Protein AF-A0A1Z9F6M3-F1 (afdb_monomer)

Secondary structure (DSSP, 8-state):
---S---EEE---SHHHHHHHHHH-SEEEEEEEEEETTEEEEEEEEEEEEEEEEE-SSTTSPPEEEEEEEEEEEESSS-TTEEPP-

Nearest PDB structures (foldseek):
  7owd-assembly1_B  TM=5.150E-01  e=6.974E-01  Homo sapiens
  4id2-assembly1_A  TM=3.891E-01  e=6.713E+00  Bacteroides ovatus ATCC 8483

Sequence (86 aa):
MKALFQAVILKGKSRHGKNRIQQHGDQWFVQEVGKFNGEDAMMLRSQDRTFPIRSRGNPNEEWKTVHVHDERWVLLKNDPDFLYFK

Mean predicted aligned error: 7.31 Å

Radius of gyration: 15.04 Å; Cα contacts (8 Å, |Δi|>4): 171; chains: 1; bounding box: 39×24×38 Å

Solvent-accessible surface area (backbone atoms only — not comparable to full-atom values): 5033 Å² total; per-residue (Å²): 132,86,77,86,42,84,51,34,40,53,66,32,77,49,73,67,40,40,53,42,32,76,5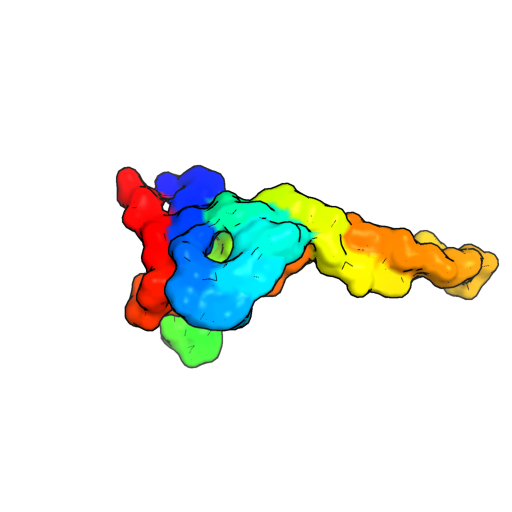7,20,47,41,49,27,32,58,77,46,78,52,68,54,96,85,40,57,19,31,34,32,31,38,66,36,58,55,44,77,41,82,46,51,96,46,95,88,49,73,78,38,81,46,57,36,61,46,72,46,81,43,53,74,70,86,53,90,43,56,48,83,62,128

Foldseek 3Di:
DPPPFQWKFFQPPDVVSVVCCVQFNRTWGFPDWDDDPNATWTKTWGPDQRQWDFDDPDPPGDTDTGGGIDIDIDGPPDDPRIDTDD

Structure (mmCIF, N/CA/C/O backbone):
data_AF-A0A1Z9F6M3-F1
#
_entry.id   AF-A0A1Z9F6M3-F1
#
loop_
_atom_site.group_PDB
_atom_site.id
_atom_site.type_symbol
_atom_site.label_atom_id
_atom_site.label_alt_id
_atom_site.label_comp_id
_atom_site.label_asym_id
_atom_site.label_entity_id
_atom_site.label_seq_id
_atom_site.pdbx_PDB_ins_code
_atom_site.Cartn_x
_atom_site.Cartn_y
_atom_site.Cartn_z
_atom_site.occupancy
_atom_site.B_iso_or_equiv
_atom_site.auth_seq_id
_atom_site.auth_comp_id
_atom_site.auth_asym_id
_atom_site.auth_atom_id
_atom_site.pdbx_PDB_model_num
ATOM 1 N N . MET A 1 1 ? 11.812 -13.810 12.483 1.00 39.94 1 MET A N 1
ATOM 2 C CA . MET A 1 1 ? 10.501 -14.400 12.837 1.00 39.94 1 MET A CA 1
ATOM 3 C C . MET A 1 1 ? 9.676 -14.488 11.562 1.00 39.94 1 MET A C 1
ATOM 5 O O . MET A 1 1 ? 9.573 -13.480 10.880 1.00 39.94 1 MET A O 1
ATOM 9 N N . LYS A 1 2 ? 9.184 -15.674 11.177 1.00 36.88 2 LYS A N 1
ATOM 10 C CA . LYS A 1 2 ? 8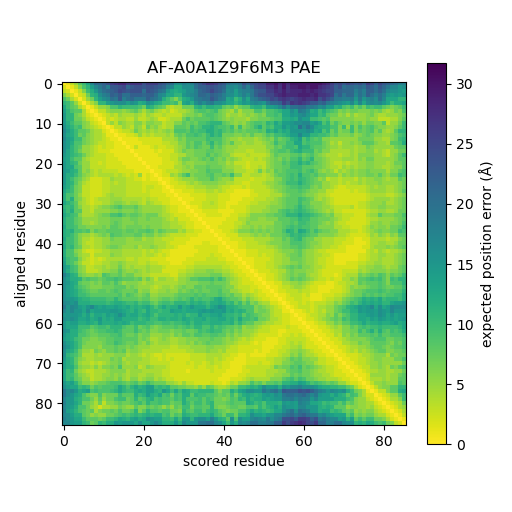.295 -15.825 10.011 1.00 36.88 2 LYS A CA 1
ATOM 11 C C . LYS A 1 2 ? 6.926 -15.255 10.387 1.00 36.88 2 LYS A C 1
ATOM 13 O O . LYS A 1 2 ? 6.331 -15.737 11.346 1.00 36.88 2 LYS A O 1
ATOM 18 N N . ALA A 1 3 ? 6.464 -14.223 9.685 1.00 43.38 3 ALA A N 1
ATOM 19 C CA . ALA A 1 3 ? 5.122 -13.692 9.888 1.00 43.38 3 ALA A CA 1
ATOM 20 C C . ALA A 1 3 ? 4.094 -14.785 9.543 1.00 43.38 3 ALA A C 1
ATOM 22 O O . ALA A 1 3 ? 4.129 -15.348 8.453 1.00 43.38 3 ALA A O 1
ATOM 23 N N . LEU A 1 4 ? 3.206 -15.094 10.490 1.00 49.97 4 LEU A N 1
ATOM 24 C CA . LEU A 1 4 ? 2.130 -16.091 10.371 1.00 49.97 4 LEU A CA 1
ATOM 25 C C . LEU A 1 4 ? 0.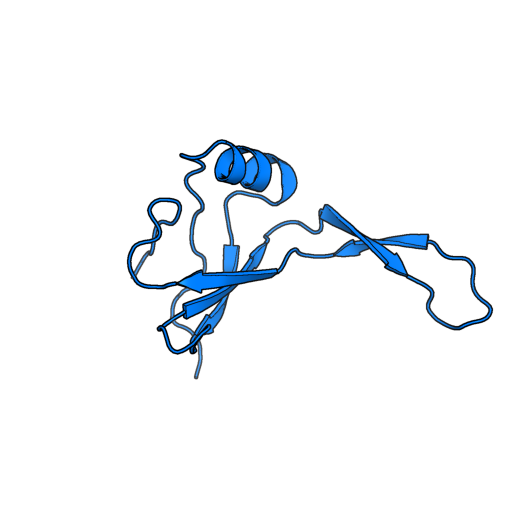939 -15.608 9.514 1.00 49.97 4 LEU A C 1
ATOM 27 O O . LEU A 1 4 ? -0.064 -16.300 9.419 1.00 49.97 4 LEU A O 1
ATOM 31 N N . PHE A 1 5 ? 1.045 -14.448 8.860 1.00 52.72 5 PHE A N 1
ATOM 32 C CA . PHE A 1 5 ? -0.018 -13.857 8.046 1.00 52.72 5 PHE A CA 1
ATOM 33 C C . PHE A 1 5 ? 0.382 -13.894 6.565 1.00 52.72 5 PHE A C 1
ATOM 35 O O . PHE A 1 5 ? 1.140 -13.050 6.095 1.00 52.72 5 PHE A O 1
ATOM 42 N N . GLN A 1 6 ? -0.099 -14.906 5.836 1.00 66.00 6 GLN A N 1
ATOM 43 C CA . GLN A 1 6 ? 0.285 -15.172 4.441 1.00 66.00 6 GLN A CA 1
ATOM 44 C C . GLN A 1 6 ? -0.215 -14.084 3.467 1.00 66.00 6 GLN A C 1
ATOM 46 O O . GLN A 1 6 ? 0.470 -13.780 2.493 1.00 66.00 6 GLN A O 1
ATOM 51 N N . ALA A 1 7 ? -1.384 -13.491 3.735 1.00 67.31 7 ALA A N 1
ATOM 52 C CA . ALA A 1 7 ? -1.963 -12.367 3.001 1.00 67.31 7 ALA A CA 1
ATOM 53 C C . ALA A 1 7 ? -3.097 -11.718 3.820 1.00 67.31 7 ALA A C 1
ATOM 55 O O . ALA A 1 7 ? -3.763 -12.389 4.611 1.00 67.31 7 ALA A O 1
ATOM 56 N N . VAL A 1 8 ? -3.342 -10.427 3.606 1.00 76.56 8 VAL A N 1
ATOM 57 C CA . VAL A 1 8 ? -4.524 -9.694 4.077 1.00 76.56 8 VAL A CA 1
ATOM 58 C C . VAL A 1 8 ? -5.344 -9.231 2.875 1.00 76.56 8 VAL A C 1
ATOM 60 O O . VAL A 1 8 ? -4.783 -8.920 1.823 1.00 76.56 8 VAL A O 1
ATOM 63 N N . ILE A 1 9 ? -6.672 -9.202 3.018 1.00 79.25 9 ILE A N 1
ATOM 64 C CA . ILE A 1 9 ? -7.584 -8.828 1.924 1.00 79.25 9 ILE A CA 1
ATOM 65 C C . ILE A 1 9 ? -8.106 -7.414 2.140 1.00 79.25 9 ILE A C 1
ATOM 67 O O . ILE A 1 9 ? -8.688 -7.114 3.186 1.00 79.25 9 ILE A O 1
ATOM 71 N N . LEU A 1 10 ? -7.947 -6.570 1.125 1.00 78.81 10 LEU A N 1
ATOM 72 C CA . LEU A 1 10 ? -8.539 -5.241 1.060 1.00 78.81 10 LEU A CA 1
ATOM 73 C C . LEU A 1 10 ? -10.004 -5.351 0.599 1.00 78.81 10 LEU A C 1
ATOM 75 O O . LEU A 1 10 ? -10.293 -5.854 -0.479 1.00 78.81 10 LEU A O 1
ATOM 79 N N . LYS A 1 11 ? -10.951 -4.858 1.402 1.00 76.81 11 LYS A N 1
ATOM 80 C CA . LYS A 1 11 ? -12.403 -4.913 1.138 1.00 76.81 11 LYS A CA 1
ATOM 81 C C . LYS A 1 11 ? -12.913 -3.835 0.185 1.00 76.81 11 LYS A C 1
ATOM 83 O O . LYS A 1 11 ? -14.036 -3.940 -0.297 1.00 76.81 11 LYS A O 1
ATOM 88 N N . GLY A 1 12 ? -12.157 -2.756 -0.014 1.00 73.50 12 GLY A N 1
ATOM 89 C CA . GLY A 1 12 ? -12.580 -1.640 -0.858 1.00 73.50 12 GLY A CA 1
ATOM 90 C C . GLY A 1 12 ? -13.899 -0.997 -0.414 1.00 73.50 12 GLY A C 1
ATOM 91 O O . GLY A 1 12 ? -14.773 -0.757 -1.247 1.00 73.50 12 GLY A O 1
ATOM 92 N N . LYS A 1 13 ? -14.095 -0.724 0.886 1.00 78.56 13 LYS A N 1
ATOM 93 C CA . LYS A 1 13 ? -15.318 -0.026 1.328 1.00 78.56 13 LYS A CA 1
ATOM 94 C C . LYS A 1 13 ? -15.274 1.437 0.908 1.00 78.56 13 LYS A C 1
ATOM 96 O O . LYS A 1 13 ? -16.246 1.962 0.363 1.00 78.56 13 LYS A O 1
ATOM 101 N N . SER A 1 14 ? -14.133 2.083 1.133 1.00 79.81 14 SER A N 1
ATOM 102 C CA . SER A 1 14 ? -13.883 3.454 0.695 1.00 79.81 14 SER A CA 1
ATOM 103 C C . SER A 1 14 ? -13.617 3.526 -0.817 1.00 79.81 14 SER A C 1
ATOM 105 O O . SER A 1 14 ? -13.133 2.573 -1.428 1.00 79.81 14 SER A O 1
ATOM 107 N N . ARG A 1 15 ? -13.883 4.685 -1.447 1.00 81.44 15 ARG A N 1
ATOM 108 C CA . ARG A 1 15 ? -13.488 4.943 -2.852 1.00 81.44 15 ARG A CA 1
ATOM 109 C C . ARG A 1 15 ? -11.991 4.699 -3.059 1.00 81.44 15 ARG A C 1
ATOM 111 O O . ARG A 1 15 ? -11.593 4.130 -4.068 1.00 81.44 15 ARG A O 1
ATOM 118 N N . HIS A 1 16 ? -11.181 5.108 -2.081 1.00 77.38 16 HIS A N 1
ATOM 119 C CA . HIS A 1 16 ? -9.742 4.863 -2.078 1.00 77.38 16 HIS A CA 1
ATOM 120 C C . HIS A 1 16 ? -9.433 3.365 -2.104 1.00 77.38 16 HIS A C 1
ATOM 122 O O . HIS A 1 16 ? -8.693 2.919 -2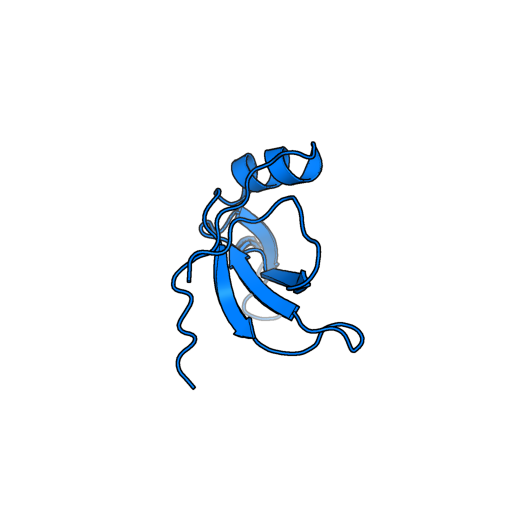.972 1.00 77.38 16 HIS A O 1
ATOM 128 N N . GLY A 1 17 ? -10.062 2.577 -1.231 1.00 77.25 17 GLY A N 1
ATOM 129 C CA . GLY A 1 17 ? -9.906 1.125 -1.211 1.00 77.25 17 GLY A CA 1
ATOM 130 C C . GLY A 1 17 ? -10.309 0.453 -2.531 1.00 77.25 17 GLY A C 1
ATOM 131 O O . GLY A 1 17 ? -9.570 -0.394 -3.021 1.00 77.25 17 GLY A O 1
ATOM 132 N N . LYS A 1 18 ? -11.423 0.861 -3.160 1.00 83.31 18 LYS A N 1
ATOM 133 C CA . LYS A 1 18 ? -11.858 0.316 -4.468 1.00 83.31 18 LYS A CA 1
ATOM 134 C C . LYS A 1 18 ? -10.842 0.582 -5.572 1.00 83.31 18 LYS A C 1
ATOM 136 O O . LYS A 1 18 ? -10.483 -0.332 -6.308 1.00 83.31 18 LYS A O 1
ATOM 141 N N . ASN A 1 19 ? -10.341 1.815 -5.646 1.00 83.19 19 ASN A N 1
ATOM 142 C CA . ASN A 1 19 ? -9.310 2.179 -6.616 1.00 83.19 19 ASN A CA 1
ATOM 143 C C . ASN A 1 19 ? -8.036 1.360 -6.398 1.00 83.19 19 ASN A C 1
ATOM 145 O O . ASN A 1 19 ? -7.396 0.955 -7.361 1.00 83.19 19 ASN A O 1
ATOM 149 N N . ARG A 1 20 ? -7.685 1.079 -5.139 1.00 81.44 20 ARG A N 1
ATOM 150 C CA . ARG A 1 20 ? -6.515 0.264 -4.810 1.00 81.44 20 ARG A CA 1
ATOM 151 C C . ARG A 1 20 ? -6.685 -1.198 -5.209 1.00 81.44 20 ARG A C 1
ATOM 153 O O . ARG A 1 20 ? -5.733 -1.738 -5.750 1.00 81.44 20 ARG A O 1
ATOM 160 N N . ILE A 1 21 ? -7.865 -1.799 -5.040 1.00 82.81 21 ILE A N 1
ATOM 161 C CA . ILE A 1 21 ? -8.143 -3.148 -5.569 1.00 82.81 21 ILE A CA 1
ATOM 162 C C . ILE A 1 21 ? -7.989 -3.165 -7.091 1.00 82.81 21 ILE A C 1
ATOM 164 O O . ILE A 1 21 ? -7.284 -4.010 -7.629 1.00 82.81 21 ILE A O 1
ATOM 168 N N . GLN A 1 22 ? -8.607 -2.201 -7.783 1.00 83.69 22 GLN A N 1
ATOM 169 C CA . GLN A 1 22 ? -8.534 -2.114 -9.243 1.00 83.69 22 GLN A CA 1
ATOM 170 C C . GLN A 1 22 ? -7.095 -1.931 -9.743 1.00 83.69 22 GLN A C 1
ATOM 172 O O . GLN A 1 22 ? -6.742 -2.435 -10.804 1.00 83.69 22 GLN A O 1
ATOM 177 N N . GLN A 1 23 ? -6.278 -1.184 -9.000 1.00 80.38 23 GLN A N 1
ATOM 178 C CA . GLN A 1 23 ? -4.905 -0.891 -9.387 1.00 80.38 23 GLN A CA 1
ATOM 179 C C . GLN A 1 23 ? -3.933 -1.997 -8.990 1.00 80.38 23 GLN A C 1
ATOM 181 O O . GLN A 1 23 ? -3.023 -2.266 -9.755 1.00 80.38 23 GLN A O 1
ATOM 186 N N .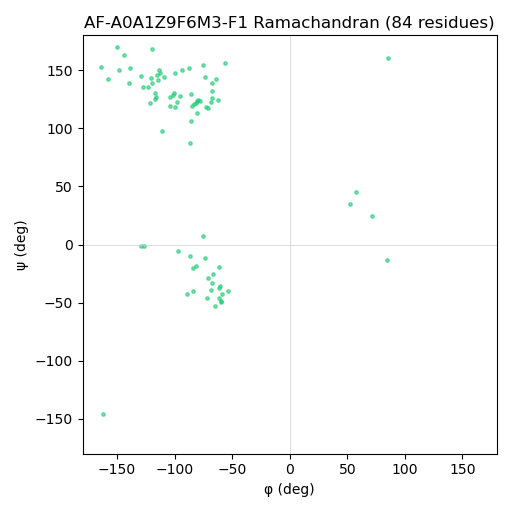 HIS A 1 24 ? -4.068 -2.608 -7.818 1.00 82.88 24 HIS A N 1
ATOM 187 C CA . HIS A 1 24 ? -2.987 -3.378 -7.190 1.00 82.88 24 HIS A CA 1
ATOM 188 C C . HIS A 1 24 ? -3.367 -4.810 -6.796 1.00 82.88 24 HIS A C 1
ATOM 190 O O . HIS A 1 24 ? -2.524 -5.524 -6.246 1.00 82.88 24 HIS A O 1
ATOM 196 N N . GLY A 1 25 ? -4.619 -5.204 -7.032 1.00 82.94 25 GLY A N 1
ATOM 197 C CA . GLY A 1 25 ? -5.203 -6.421 -6.485 1.00 82.94 25 GLY A CA 1
ATOM 198 C C . GLY A 1 25 ? -5.779 -6.215 -5.081 1.00 82.94 25 GLY A C 1
ATOM 199 O O . GLY A 1 25 ? -5.476 -5.251 -4.366 1.00 82.94 25 GLY A O 1
ATOM 200 N N . ASP A 1 26 ? -6.661 -7.127 -4.688 1.00 83.75 26 ASP A N 1
ATOM 201 C CA . ASP A 1 26 ? -7.270 -7.176 -3.358 1.00 83.75 26 ASP A CA 1
ATOM 202 C C . ASP A 1 26 ? -6.390 -7.899 -2.331 1.00 83.75 26 ASP A C 1
ATOM 204 O O . ASP A 1 26 ? -6.537 -7.657 -1.131 1.00 83.75 26 ASP A O 1
ATOM 208 N N . GLN A 1 27 ? -5.445 -8.729 -2.779 1.00 86.50 27 GLN A N 1
ATOM 209 C CA . GLN A 1 27 ? -4.483 -9.411 -1.920 1.00 86.50 27 GLN A CA 1
ATOM 210 C C . GLN A 1 27 ? -3.261 -8.537 -1.632 1.00 86.50 27 GLN A C 1
ATOM 212 O O . GLN A 1 27 ? -2.604 -8.009 -2.530 1.00 86.50 27 GLN A O 1
ATOM 217 N N . TRP A 1 28 ? -2.921 -8.422 -0.352 1.00 86.31 28 TRP A N 1
ATOM 218 C CA . TRP A 1 28 ? -1.730 -7.722 0.115 1.00 86.31 28 TRP A CA 1
ATOM 219 C C . TRP A 1 28 ? -0.915 -8.635 1.028 1.00 86.31 28 TRP A C 1
ATOM 221 O O . TRP A 1 28 ? -1.450 -9.315 1.897 1.00 86.31 28 TRP A O 1
ATOM 231 N N . PHE A 1 29 ? 0.398 -8.659 0.834 1.00 86.81 29 PHE A N 1
ATOM 232 C CA . PHE A 1 29 ? 1.316 -9.575 1.504 1.00 86.81 29 PHE A CA 1
ATOM 233 C C . PHE A 1 29 ? 2.044 -8.868 2.642 1.00 86.81 29 PHE A C 1
ATOM 235 O O . PHE A 1 29 ? 2.661 -7.824 2.418 1.00 86.81 29 PHE A O 1
ATOM 242 N N . VAL A 1 30 ? 2.023 -9.453 3.840 1.00 87.12 30 VAL A N 1
ATOM 243 C CA . VAL A 1 30 ? 2.738 -8.911 5.003 1.00 87.12 30 VAL A CA 1
ATOM 244 C C . VAL A 1 30 ? 4.242 -9.091 4.804 1.00 87.12 30 VAL A C 1
ATOM 246 O O . VAL A 1 30 ? 4.733 -10.213 4.699 1.00 87.12 30 VAL A O 1
ATOM 249 N N . GLN A 1 31 ? 4.971 -7.980 4.745 1.00 88.00 31 GLN A N 1
ATOM 250 C CA . GLN A 1 31 ? 6.435 -7.955 4.719 1.00 88.00 31 GLN A CA 1
ATOM 251 C C . GLN A 1 31 ? 7.005 -7.911 6.138 1.00 88.00 31 GLN A C 1
ATOM 253 O O . GLN A 1 31 ? 7.945 -8.633 6.461 1.00 88.00 31 GLN A O 1
ATOM 258 N N . GLU A 1 32 ? 6.405 -7.089 6.999 1.00 87.88 32 GLU A N 1
ATOM 259 C CA . GLU A 1 32 ? 6.882 -6.838 8.356 1.00 87.88 32 GLU A CA 1
ATOM 260 C C . GLU A 1 32 ? 5.707 -6.551 9.294 1.00 87.88 32 GLU A C 1
ATOM 262 O O . GLU A 1 32 ? 4.688 -6.000 8.879 1.00 87.88 32 GLU A O 1
ATOM 267 N N . VAL A 1 33 ? 5.859 -6.903 10.570 1.00 87.56 33 VAL A N 1
ATOM 268 C CA . VAL A 1 33 ? 4.996 -6.432 11.659 1.00 87.56 33 VAL A CA 1
ATOM 269 C C . VAL A 1 33 ? 5.864 -5.620 12.612 1.00 87.56 33 VAL A C 1
ATOM 271 O O . VAL A 1 33 ? 6.885 -6.117 13.084 1.00 87.56 33 VAL A O 1
ATOM 274 N N . GLY A 1 34 ? 5.464 -4.382 12.886 1.00 89.00 34 GLY A N 1
ATOM 275 C CA . GLY A 1 34 ? 6.264 -3.418 13.629 1.00 89.00 34 GLY A CA 1
ATOM 276 C C . GLY A 1 34 ? 5.423 -2.263 14.159 1.00 89.00 34 GLY A C 1
ATOM 277 O O . GLY A 1 34 ? 4.262 -2.444 14.533 1.00 89.00 34 GLY A O 1
ATOM 278 N N . LYS A 1 35 ? 6.017 -1.068 14.203 1.00 88.00 35 LYS A N 1
ATOM 279 C CA . LYS A 1 35 ? 5.333 0.154 14.629 1.00 88.00 35 LYS A CA 1
ATOM 280 C C . LYS A 1 35 ? 5.386 1.221 13.546 1.00 88.00 35 LYS A C 1
ATOM 282 O O . LYS A 1 35 ? 6.450 1.495 13.003 1.00 88.00 35 LYS A O 1
ATOM 287 N N . PHE A 1 36 ? 4.259 1.877 13.303 1.00 85.81 36 PHE A N 1
ATOM 288 C CA . PHE A 1 36 ? 4.166 3.063 12.460 1.00 85.81 36 PHE A CA 1
ATOM 289 C C . PHE A 1 36 ? 3.603 4.211 13.295 1.00 85.81 36 PHE A C 1
ATOM 291 O O . PHE A 1 36 ? 2.537 4.084 13.890 1.00 85.81 36 PHE A O 1
ATOM 298 N N . ASN A 1 37 ? 4.348 5.315 13.400 1.00 87.62 37 ASN A N 1
ATOM 299 C CA . ASN A 1 37 ? 4.018 6.449 14.277 1.00 87.62 37 ASN A CA 1
ATOM 300 C C . ASN A 1 37 ? 3.739 6.054 15.746 1.00 87.62 37 ASN A C 1
ATOM 302 O O . ASN A 1 37 ? 2.898 6.648 16.411 1.00 87.62 37 ASN A O 1
ATOM 306 N N . GLY A 1 38 ? 4.449 5.042 16.260 1.00 89.19 38 GLY A N 1
ATOM 307 C CA . GLY A 1 38 ? 4.301 4.541 17.635 1.00 89.19 38 GLY A CA 1
ATOM 308 C C . GLY A 1 38 ? 3.181 3.510 17.834 1.00 89.19 38 GLY A C 1
ATOM 309 O O . GLY A 1 38 ? 3.182 2.800 18.844 1.00 89.19 38 GLY A O 1
ATOM 310 N N . GLU A 1 39 ? 2.284 3.358 16.860 1.00 87.19 39 GLU A N 1
ATOM 311 C CA . GLU A 1 39 ? 1.185 2.391 16.884 1.00 87.19 39 GLU A CA 1
ATOM 312 C C . GLU A 1 39 ? 1.564 1.078 16.201 1.00 87.19 39 GLU A C 1
ATOM 314 O O . GLU A 1 39 ? 2.376 1.060 15.278 1.00 87.19 39 GLU A O 1
ATOM 319 N N . ASP A 1 40 ? 0.977 -0.031 16.652 1.00 87.50 40 ASP A N 1
ATOM 320 C CA . ASP A 1 40 ? 1.244 -1.343 16.063 1.00 87.50 40 ASP A CA 1
ATOM 321 C C . ASP A 1 40 ? 0.696 -1.408 14.633 1.00 87.50 40 ASP A C 1
ATOM 323 O O . ASP A 1 40 ? -0.482 -1.137 14.378 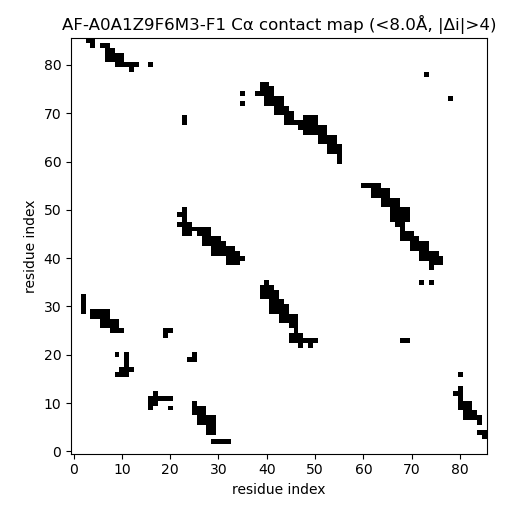1.00 87.50 40 ASP A O 1
ATOM 327 N N . ALA A 1 41 ? 1.564 -1.780 13.697 1.00 88.50 41 ALA A N 1
ATOM 328 C CA . ALA A 1 41 ? 1.289 -1.742 12.272 1.00 88.50 41 ALA A CA 1
ATOM 329 C C . ALA A 1 41 ? 1.936 -2.920 11.538 1.00 88.50 41 ALA A C 1
ATOM 331 O O . ALA A 1 41 ? 2.861 -3.566 12.031 1.00 88.50 41 ALA A O 1
ATOM 332 N N . MET A 1 42 ? 1.464 -3.179 10.325 1.00 87.06 42 MET A N 1
ATOM 333 C CA . MET A 1 42 ? 2.078 -4.113 9.388 1.00 87.06 42 MET A CA 1
ATOM 334 C C . MET A 1 42 ? 2.487 -3.391 8.110 1.00 87.06 42 MET A C 1
ATOM 336 O O . MET A 1 42 ? 1.737 -2.559 7.600 1.00 87.06 42 MET A O 1
ATOM 340 N N . MET A 1 43 ? 3.664 -3.723 7.588 1.00 89.62 43 MET A N 1
ATOM 341 C CA . MET A 1 43 ? 4.074 -3.324 6.252 1.00 89.62 43 MET A CA 1
ATOM 342 C C . MET A 1 43 ? 3.490 -4.318 5.258 1.00 89.62 43 MET A C 1
ATOM 344 O O . MET A 1 43 ? 3.775 -5.516 5.319 1.00 89.62 43 MET A O 1
ATOM 348 N N . LEU A 1 44 ? 2.682 -3.813 4.337 1.00 87.75 44 LEU A N 1
ATOM 349 C CA . LEU A 1 44 ? 2.035 -4.583 3.293 1.00 87.75 44 LEU A CA 1
ATOM 350 C C . LEU A 1 44 ? 2.640 -4.271 1.936 1.00 87.75 44 LEU A C 1
ATOM 352 O O . LEU A 1 44 ? 2.926 -3.117 1.634 1.00 87.75 44 LEU A O 1
ATOM 356 N N . ARG A 1 45 ? 2.729 -5.296 1.093 1.00 90.44 45 ARG A N 1
ATOM 357 C CA . ARG A 1 45 ? 3.077 -5.192 -0.322 1.00 90.44 45 ARG A CA 1
ATOM 358 C C . ARG A 1 45 ? 1.908 -5.672 -1.172 1.00 90.44 45 ARG A C 1
ATOM 360 O O . ARG A 1 45 ? 1.403 -6.771 -0.954 1.00 90.44 45 ARG A O 1
ATOM 367 N N . SER A 1 46 ? 1.518 -4.882 -2.158 1.00 88.69 46 SER A N 1
ATOM 368 C CA . SER A 1 46 ? 0.500 -5.254 -3.149 1.00 88.69 46 SER A CA 1
ATOM 369 C C . SER A 1 46 ? 0.824 -6.546 -3.907 1.00 88.69 46 SER A C 1
ATOM 371 O O . SER A 1 46 ? 1.989 -6.942 -4.045 1.00 88.69 46 SER A O 1
ATOM 373 N N . GLN A 1 47 ? -0.221 -7.188 -4.428 1.00 86.44 47 GLN A N 1
ATOM 374 C CA 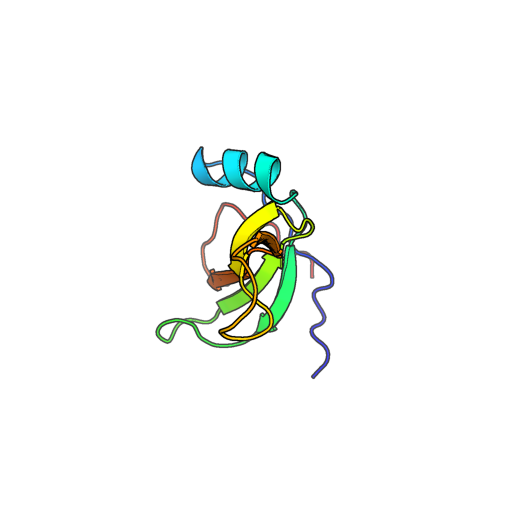. GLN A 1 47 ? -0.103 -8.330 -5.327 1.00 86.44 47 GLN A CA 1
ATOM 375 C C . GLN A 1 47 ? 0.554 -7.943 -6.650 1.00 86.44 47 GLN A C 1
ATOM 377 O O . GLN A 1 47 ? 1.564 -8.545 -7.024 1.00 86.44 47 GLN A O 1
ATOM 382 N N . ASP A 1 48 ? 0.034 -6.914 -7.315 1.00 85.69 48 ASP A N 1
ATOM 383 C CA . ASP A 1 48 ? 0.463 -6.564 -8.666 1.00 85.69 48 ASP A CA 1
ATOM 384 C C . ASP A 1 48 ? 1.471 -5.410 -8.694 1.00 85.69 48 ASP A C 1
ATOM 386 O O . ASP A 1 48 ? 1.445 -4.481 -7.883 1.00 85.69 48 ASP A O 1
ATOM 390 N N . ARG A 1 49 ? 2.376 -5.452 -9.679 1.00 85.25 49 ARG A N 1
ATOM 391 C CA . ARG A 1 49 ? 3.332 -4.372 -9.955 1.00 85.25 49 ARG A CA 1
ATOM 392 C C . ARG A 1 49 ? 2.702 -3.350 -10.875 1.00 85.25 49 ARG A C 1
ATOM 394 O O . ARG A 1 49 ? 2.847 -3.434 -12.091 1.00 85.25 49 ARG A O 1
ATOM 401 N N . THR A 1 50 ? 2.008 -2.390 -10.295 1.00 84.88 50 THR A N 1
ATOM 402 C CA . THR A 1 50 ? 1.255 -1.390 -11.062 1.00 84.88 50 THR A CA 1
ATOM 403 C C . THR A 1 50 ? 1.556 0.036 -10.649 1.00 84.88 50 THR A C 1
ATOM 405 O O . THR A 1 50 ? 1.039 0.957 -11.273 1.00 84.88 50 THR A O 1
ATOM 408 N N . PHE A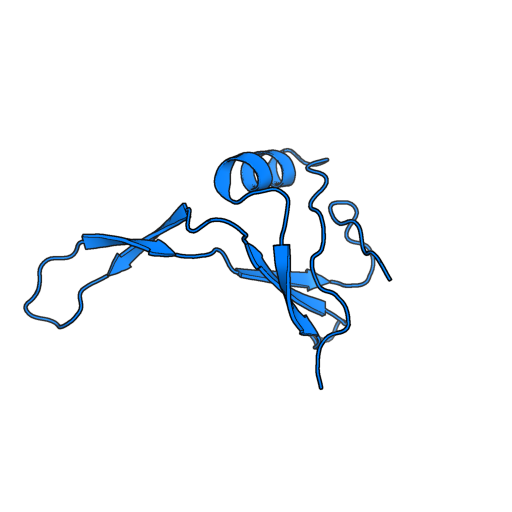 1 51 ? 2.418 0.255 -9.653 1.00 84.94 51 PHE A N 1
ATOM 409 C CA . PHE A 1 51 ? 2.847 1.599 -9.294 1.00 84.94 51 PHE A CA 1
ATOM 410 C C . PHE A 1 51 ? 3.957 2.066 -10.252 1.00 84.94 51 PHE A C 1
ATOM 412 O O . PHE A 1 51 ? 5.041 1.472 -10.246 1.00 84.94 51 PHE A O 1
ATOM 419 N N . PRO A 1 52 ? 3.717 3.081 -11.104 1.00 89.62 52 PRO A N 1
ATOM 420 C CA . PRO A 1 52 ? 4.693 3.514 -12.091 1.00 89.62 52 PRO A CA 1
ATOM 421 C C . PRO A 1 52 ? 5.749 4.410 -11.438 1.00 89.62 52 PRO A C 1
ATOM 423 O O . PRO A 1 52 ? 5.435 5.457 -10.876 1.00 89.62 52 PRO A O 1
ATOM 426 N N . ILE A 1 53 ? 7.019 4.040 -11.578 1.00 89.44 53 ILE A N 1
ATOM 427 C CA . ILE A 1 53 ? 8.157 4.875 -11.189 1.00 89.44 53 ILE A CA 1
ATOM 428 C C . ILE A 1 53 ? 9.047 5.142 -12.398 1.00 89.44 53 ILE A C 1
ATOM 430 O O . ILE A 1 53 ? 9.248 4.282 -13.260 1.00 89.44 53 ILE A O 1
ATOM 434 N N . ARG A 1 54 ? 9.604 6.352 -12.467 1.00 93.00 54 ARG A N 1
ATOM 435 C CA . ARG A 1 54 ? 10.669 6.666 -13.421 1.00 93.00 54 ARG A CA 1
ATOM 436 C C . ARG A 1 54 ? 11.972 6.135 -12.841 1.00 93.00 54 ARG A C 1
ATOM 438 O O . ARG A 1 54 ? 12.337 6.485 -11.725 1.00 93.00 54 ARG A O 1
ATOM 445 N N . SER A 1 55 ? 12.654 5.279 -13.590 1.00 90.44 55 SER A N 1
ATOM 446 C CA . SER A 1 55 ? 13.928 4.693 -13.184 1.00 90.44 55 SER A CA 1
ATOM 447 C C . SER A 1 55 ? 14.900 4.655 -14.362 1.00 90.44 55 SER A C 1
ATOM 449 O O . SER A 1 55 ? 14.486 4.590 -15.522 1.00 90.44 55 SER A O 1
ATOM 451 N N . ARG A 1 56 ? 16.195 4.705 -14.053 1.00 91.88 56 ARG A N 1
ATOM 452 C CA . ARG A 1 56 ? 17.316 4.488 -14.975 1.00 91.88 56 ARG A CA 1
ATOM 453 C C . ARG A 1 56 ? 18.374 3.669 -14.238 1.00 91.88 56 ARG A C 1
ATOM 455 O O . ARG A 1 56 ? 18.582 3.901 -13.048 1.00 91.88 56 ARG A O 1
ATOM 462 N N . GLY A 1 57 ? 18.996 2.698 -14.907 1.00 85.56 57 GLY A N 1
ATOM 463 C CA . GLY A 1 57 ? 19.953 1.791 -14.264 1.00 85.56 57 GLY A CA 1
ATOM 464 C C . GLY A 1 57 ? 21.264 2.483 -13.895 1.00 85.56 57 GLY A C 1
ATOM 465 O O . GLY A 1 57 ? 21.907 2.127 -12.912 1.00 85.56 57 GLY A O 1
ATOM 466 N N . ASN A 1 58 ? 21.635 3.513 -14.653 1.00 88.75 58 ASN A N 1
ATOM 467 C CA . ASN A 1 58 ? 22.770 4.386 -14.382 1.00 88.75 58 ASN A CA 1
ATOM 468 C C . ASN A 1 58 ? 22.498 5.805 -14.937 1.00 88.75 58 ASN A C 1
ATOM 470 O O . ASN A 1 58 ? 21.518 6.003 -15.661 1.00 88.75 58 ASN A O 1
ATOM 474 N N . PRO A 1 59 ? 23.330 6.814 -14.609 1.00 90.12 59 PRO A N 1
ATOM 475 C CA . PRO A 1 59 ? 23.098 8.200 -15.025 1.00 90.12 59 PRO A CA 1
ATOM 476 C C . PRO A 1 59 ? 23.079 8.454 -16.540 1.00 90.12 59 PRO A C 1
ATOM 478 O O . PRO A 1 59 ? 22.534 9.478 -16.948 1.00 90.12 59 PRO A O 1
ATOM 481 N N . ASN A 1 60 ? 23.641 7.547 -17.345 1.00 93.06 60 ASN A N 1
ATOM 482 C CA . ASN A 1 60 ? 23.780 7.691 -18.797 1.00 93.06 60 ASN A CA 1
ATOM 483 C C . ASN A 1 60 ? 22.662 6.988 -19.584 1.00 93.06 60 ASN A C 1
ATOM 485 O O . ASN A 1 60 ? 22.605 7.109 -20.803 1.00 93.06 60 ASN A O 1
ATOM 489 N N . GLU A 1 61 ? 21.780 6.251 -18.909 1.00 93.31 61 GLU A N 1
ATOM 490 C CA . GLU A 1 61 ? 20.625 5.607 -19.531 1.00 93.31 61 GLU A CA 1
ATOM 491 C C . GLU A 1 61 ? 19.407 6.534 -19.595 1.00 93.31 61 GLU A C 1
ATOM 493 O O . GLU A 1 61 ? 19.189 7.392 -18.730 1.00 93.31 61 GLU A O 1
ATOM 498 N N . GLU A 1 62 ? 18.561 6.300 -20.599 1.00 93.88 62 GLU A N 1
ATOM 499 C CA . GLU A 1 62 ? 17.264 6.954 -20.706 1.00 93.88 62 GLU A CA 1
ATOM 500 C C . GLU A 1 62 ? 16.337 6.561 -19.553 1.00 93.88 62 GLU A C 1
ATOM 502 O O . GLU A 1 62 ? 16.274 5.413 -19.099 1.00 93.88 62 GLU A O 1
ATOM 507 N N . TRP A 1 63 ? 15.556 7.537 -19.098 1.00 94.50 63 TRP A N 1
ATOM 508 C CA . TRP A 1 63 ? 14.520 7.298 -18.109 1.00 94.50 63 TRP A CA 1
ATOM 509 C C . TRP A 1 63 ? 13.397 6.456 -18.708 1.00 94.50 63 TRP A C 1
ATOM 511 O O . TRP A 1 63 ? 12.705 6.880 -19.639 1.00 94.50 63 TRP A O 1
ATOM 521 N N . LYS A 1 64 ? 13.133 5.315 -18.082 1.00 93.75 64 LYS A N 1
ATOM 522 C CA . LYS A 1 64 ? 12.009 4.440 -18.411 1.00 93.75 64 LYS A CA 1
ATOM 523 C C . LYS A 1 64 ? 11.013 4.397 -17.265 1.00 93.75 64 LYS A C 1
ATOM 525 O O . LYS A 1 64 ? 11.363 4.567 -16.097 1.00 93.75 64 LYS A O 1
ATOM 530 N N . THR A 1 65 ? 9.752 4.185 -17.614 1.00 93.94 65 THR A N 1
ATOM 531 C CA . THR A 1 65 ? 8.716 3.902 -16.625 1.00 93.94 65 THR A CA 1
ATOM 532 C C . THR A 1 65 ? 8.742 2.409 -16.344 1.00 93.94 65 THR A C 1
ATOM 534 O O . THR A 1 65 ? 8.540 1.604 -17.250 1.00 93.94 65 THR A O 1
ATOM 537 N N . VAL A 1 66 ? 9.007 2.043 -15.096 1.00 91.12 66 VAL A N 1
ATOM 538 C CA . VAL A 1 66 ? 8.891 0.666 -14.612 1.00 91.12 66 VAL A CA 1
ATOM 539 C C . VAL A 1 66 ? 7.757 0.604 -13.607 1.00 91.12 66 VAL A C 1
ATOM 541 O O . VAL A 1 66 ? 7.512 1.573 -12.891 1.00 91.12 66 VAL A O 1
ATOM 544 N N . HIS A 1 67 ? 7.062 -0.524 -13.556 1.00 90.12 67 HIS A N 1
ATOM 545 C CA . HIS A 1 67 ? 6.022 -0.729 -12.562 1.00 90.12 67 HIS A CA 1
ATOM 546 C C . HIS A 1 67 ? 6.570 -1.582 -11.421 1.00 90.12 67 HIS A C 1
ATOM 548 O O . HIS A 1 67 ? 7.189 -2.626 -11.649 1.00 90.12 67 HIS A O 1
ATOM 554 N N . VAL A 1 68 ? 6.358 -1.118 -10.195 1.00 90.12 68 VAL A N 1
ATOM 555 C CA . VAL A 1 68 ? 6.766 -1.790 -8.958 1.00 90.12 68 VAL A CA 1
ATOM 556 C C . VAL A 1 68 ? 5.543 -2.098 -8.102 1.00 90.12 68 VAL A C 1
ATOM 558 O O . VAL A 1 68 ? 4.436 -1.636 -8.390 1.00 90.12 68 VAL A O 1
ATOM 561 N N . HIS A 1 69 ? 5.734 -2.923 -7.074 1.00 90.88 69 HIS A N 1
ATOM 562 C CA . HIS A 1 69 ? 4.698 -3.126 -6.069 1.00 90.88 69 HIS A CA 1
ATOM 563 C C . HIS A 1 69 ? 4.507 -1.828 -5.279 1.00 90.88 69 HIS A C 1
ATOM 565 O O . HIS A 1 69 ? 5.483 -1.166 -4.934 1.00 90.88 69 HIS A O 1
ATOM 571 N N . ASP A 1 70 ? 3.25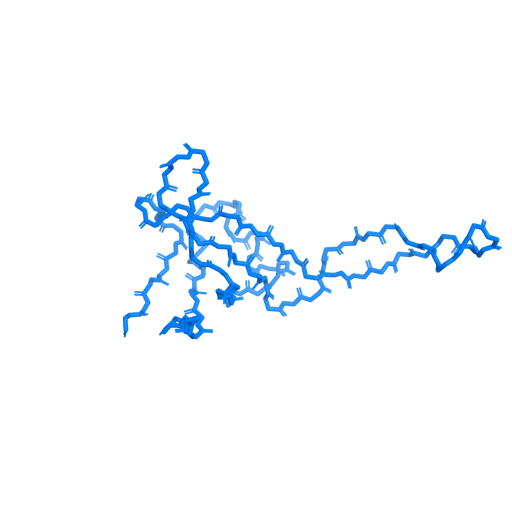7 -1.488 -4.984 1.00 87.56 70 ASP A N 1
ATOM 572 C CA . ASP A 1 70 ? 2.942 -0.517 -3.938 1.00 87.56 70 ASP A CA 1
ATOM 573 C C . ASP A 1 70 ? 3.161 -1.147 -2.555 1.00 87.56 70 ASP A C 1
ATOM 575 O O . ASP A 1 70 ? 2.864 -2.335 -2.357 1.00 87.56 70 ASP A O 1
ATOM 579 N N . GLU A 1 71 ? 3.645 -0.338 -1.614 1.00 88.31 71 GLU A N 1
ATOM 580 C CA . GLU A 1 71 ? 3.930 -0.717 -0.229 1.00 88.31 71 GLU A CA 1
ATOM 581 C C . GLU A 1 71 ? 3.273 0.264 0.744 1.00 88.31 71 GLU A C 1
ATOM 583 O O . GLU A 1 71 ? 3.155 1.461 0.466 1.00 88.31 71 GLU A O 1
ATOM 588 N N . ARG A 1 72 ? 2.812 -0.228 1.900 1.00 85.31 72 ARG A N 1
ATOM 589 C CA . ARG A 1 72 ? 2.152 0.623 2.895 1.00 85.31 72 ARG A CA 1
ATOM 590 C C . ARG A 1 72 ? 2.176 0.051 4.303 1.00 85.31 72 ARG A C 1
ATOM 592 O O . ARG A 1 72 ? 1.900 -1.126 4.500 1.00 85.31 72 ARG A O 1
ATOM 599 N N . TRP A 1 73 ? 2.339 0.938 5.281 1.00 86.00 73 TRP A N 1
ATOM 600 C CA . TRP A 1 73 ? 2.016 0.658 6.677 1.00 86.00 73 TRP A CA 1
ATOM 601 C C . TRP A 1 73 ? 0.512 0.748 6.947 1.00 86.00 73 TRP A C 1
ATOM 603 O O . TRP A 1 73 ? -0.107 1.788 6.722 1.00 86.00 73 TRP A O 1
ATOM 613 N N . VAL A 1 74 ? -0.063 -0.333 7.464 1.00 82.62 74 VAL A N 1
ATOM 614 C CA . VAL A 1 74 ? -1.461 -0.406 7.901 1.00 82.62 74 VAL A CA 1
ATOM 615 C C . VAL A 1 74 ? -1.495 -0.655 9.400 1.00 82.62 74 VAL A C 1
ATOM 617 O O . VAL A 1 74 ? -0.852 -1.584 9.890 1.00 82.62 74 VAL A O 1
ATOM 620 N N . LEU A 1 75 ? -2.230 0.182 10.131 1.00 84.25 75 LEU A N 1
ATOM 621 C CA . LEU A 1 75 ? -2.395 0.032 11.574 1.00 84.25 75 LEU A CA 1
ATOM 622 C C . LEU A 1 75 ? -3.204 -1.236 11.871 1.00 84.25 75 LEU A C 1
ATOM 624 O O . LEU A 1 75 ? -4.265 -1.459 11.290 1.00 84.25 75 LEU A O 1
ATOM 628 N N . LEU A 1 76 ? -2.727 -2.058 12.810 1.00 76.50 76 LEU A N 1
ATOM 629 C CA . LEU A 1 76 ? -3.414 -3.296 13.209 1.00 76.50 76 LEU A CA 1
ATOM 630 C C . LEU A 1 76 ? -4.746 -3.014 13.909 1.00 76.50 76 LEU A C 1
ATOM 632 O O . LEU A 1 76 ? -5.653 -3.847 13.926 1.00 76.50 76 LEU A O 1
ATOM 636 N N . LYS A 1 77 ? -4.855 -1.832 14.514 1.00 72.12 77 LYS A N 1
ATOM 637 C CA . LYS A 1 77 ? -6.036 -1.376 15.228 1.00 72.12 77 LYS A CA 1
ATOM 638 C C . LYS A 1 77 ? -6.858 -0.477 14.303 1.00 72.12 77 LYS A C 1
ATOM 640 O O . LYS A 1 77 ? -6.378 0.556 13.860 1.00 72.12 77 LYS A O 1
ATOM 645 N N . ASN A 1 78 ? -8.120 -0.845 14.084 1.00 63.06 78 ASN A N 1
ATOM 646 C CA . ASN A 1 78 ? -9.154 -0.000 13.470 1.00 63.06 78 ASN A CA 1
ATOM 647 C C . ASN A 1 78 ? -9.051 0.302 11.965 1.00 63.06 78 ASN A C 1
ATOM 649 O O . ASN A 1 78 ? -9.661 1.281 11.542 1.00 63.06 78 ASN A O 1
ATOM 653 N N . ASP A 1 79 ? -8.395 -0.513 11.135 1.00 66.88 79 ASP A N 1
ATOM 654 C CA . ASP A 1 79 ? -8.566 -0.347 9.684 1.00 66.88 79 ASP A CA 1
ATOM 655 C C . ASP A 1 79 ? -9.806 -1.125 9.175 1.00 66.88 79 ASP A C 1
ATOM 657 O O . ASP A 1 79 ? -9.781 -2.361 9.115 1.00 66.88 79 ASP A O 1
ATOM 661 N N . PRO A 1 80 ? -10.926 -0.448 8.831 1.00 67.06 80 PRO A N 1
ATOM 662 C CA . PRO A 1 80 ? -12.155 -1.102 8.383 1.00 67.06 80 PRO A CA 1
ATOM 663 C C . PRO A 1 80 ? -12.060 -1.665 6.960 1.00 67.06 80 PRO A C 1
ATOM 665 O O . PRO A 1 80 ? -12.989 -2.382 6.547 1.00 67.06 80 PRO A O 1
ATOM 668 N N . ASP A 1 81 ? -11.005 -1.306 6.221 1.00 67.38 81 ASP A N 1
ATOM 669 C CA . ASP A 1 81 ? -10.769 -1.709 4.843 1.00 67.38 81 ASP A CA 1
ATOM 670 C C . ASP A 1 81 ? -10.026 -3.055 4.750 1.00 67.38 81 ASP A C 1
ATOM 672 O O . ASP A 1 81 ? -10.041 -3.632 3.669 1.00 67.38 81 ASP A O 1
ATOM 676 N N . PHE A 1 82 ? -9.489 -3.634 5.837 1.00 69.38 82 PHE A N 1
ATOM 677 C CA . PHE A 1 82 ? -8.764 -4.919 5.786 1.00 69.38 82 PHE A CA 1
ATOM 678 C C . PHE A 1 82 ? -9.449 -6.072 6.540 1.00 69.38 82 PHE A C 1
ATOM 680 O O . PHE A 1 82 ? -10.031 -5.906 7.615 1.00 69.38 82 PHE A O 1
ATOM 687 N N . LEU A 1 83 ? -9.387 -7.275 5.955 1.00 67.69 83 LEU A N 1
ATOM 688 C CA . LEU A 1 83 ? -9.627 -8.549 6.640 1.00 67.69 83 LEU A CA 1
ATOM 689 C C . LEU A 1 83 ? -8.308 -9.153 7.089 1.00 67.69 83 LEU A C 1
ATOM 691 O O . LEU A 1 83 ? -7.416 -9.390 6.273 1.00 67.69 83 LEU A O 1
ATOM 695 N N . TYR A 1 84 ? -8.253 -9.483 8.372 1.00 66.75 84 TYR A N 1
ATOM 696 C CA . TYR A 1 84 ? -7.148 -10.203 8.978 1.00 66.75 84 TYR A CA 1
ATOM 697 C C . TYR A 1 84 ? -7.580 -11.652 9.197 1.00 66.75 84 TYR A C 1
ATOM 699 O O . TYR A 1 84 ? -8.551 -11.908 9.910 1.00 66.75 84 TYR A O 1
ATOM 707 N N . PHE A 1 85 ? -6.874 -12.591 8.576 1.00 54.78 85 PHE A N 1
ATOM 708 C CA . PHE A 1 85 ? -7.071 -14.022 8.793 1.00 54.78 85 PHE A CA 1
ATOM 709 C C . PHE A 1 85 ? -5.986 -14.493 9.762 1.00 54.78 85 PHE A C 1
ATOM 711 O O . PHE A 1 85 ? -4.809 -14.297 9.477 1.00 54.78 85 PHE A O 1
ATOM 718 N N . LYS A 1 86 ? -6.387 -15.003 10.932 1.00 50.75 86 LYS A N 1
ATOM 719 C CA . LYS A 1 86 ? -5.476 -15.618 11.911 1.00 50.75 86 LYS A CA 1
ATOM 720 C C . LYS A 1 86 ? -5.091 -17.026 11.492 1.00 50.75 86 LYS A C 1
ATOM 722 O O . LYS A 1 86 ? -5.974 -17.707 10.927 1.00 50.75 86 LYS A O 1
#

pLDDT: mean 80.74, std 12.63, range [36.88, 94.5]